Protein AF-A0A0R1VKH2-F1 (afdb_monomer_lite)

InterPro domains:
  IPR001807 Chloride channel [PF00654] (2-108)
  IPR014743 Chloride channel, core [SSF81340] (10-108)

Structure (mmCIF, N/CA/C/O backbone):
data_AF-A0A0R1VKH2-F1
#
_entry.id   AF-A0A0R1VKH2-F1
#
loop_
_atom_site.group_PDB
_atom_site.id
_atom_site.type_symbol
_atom_site.label_atom_id
_atom_site.label_alt_id
_atom_site.label_comp_id
_atom_site.label_asym_id
_atom_site.label_entity_id
_atom_site.label_seq_id
_atom_site.pdbx_PDB_ins_code
_atom_site.Cartn_x
_atom_site.Cartn_y
_atom_site.Cartn_z
_atom_site.occupancy
_atom_site.B_iso_or_equiv
_atom_site.auth_seq_id
_atom_site.auth_comp_id
_atom_site.auth_asym_id
_atom_site.auth_atom_id
_atom_site.pdbx_PDB_model_num
ATOM 1 N N . MET A 1 1 ? -17.142 -4.162 3.042 1.00 56.72 1 MET A N 1
ATOM 2 C CA . MET A 1 1 ? -18.275 -4.761 3.799 1.00 56.72 1 MET A CA 1
ATOM 3 C C . MET A 1 1 ? -17.838 -5.740 4.892 1.00 56.72 1 MET A C 1
ATOM 5 O O . MET A 1 1 ? -18.395 -5.664 5.978 1.00 56.72 1 MET A O 1
ATOM 9 N N . ALA A 1 2 ? -16.833 -6.601 4.673 1.00 74.19 2 ALA A N 1
ATOM 10 C CA . ALA A 1 2 ? -16.380 -7.562 5.693 1.00 74.19 2 ALA A CA 1
ATOM 11 C C . ALA A 1 2 ? -15.895 -6.912 7.010 1.00 74.19 2 ALA A C 1
ATOM 13 O O . ALA A 1 2 ? -16.268 -7.369 8.086 1.00 74.19 2 ALA A O 1
ATOM 14 N N . GLY A 1 3 ? -15.133 -5.811 6.935 1.00 74.81 3 GLY A N 1
ATOM 15 C CA . GLY A 1 3 ? -14.639 -5.100 8.125 1.00 74.81 3 GLY A CA 1
ATOM 16 C C . GLY A 1 3 ? -15.751 -4.509 9.001 1.00 74.81 3 GLY A C 1
ATOM 17 O O . GLY A 1 3 ? -15.728 -4.676 10.214 1.00 74.81 3 GLY A O 1
ATOM 18 N N . GLN A 1 4 ? -16.771 -3.897 8.391 1.00 77.94 4 GLN A N 1
ATOM 19 C CA . GLN A 1 4 ? -17.930 -3.377 9.126 1.00 77.94 4 GLN A CA 1
ATOM 20 C C . GLN A 1 4 ? -18.751 -4.502 9.765 1.00 77.94 4 GLN A C 1
ATOM 22 O O . GLN A 1 4 ? -19.120 -4.401 10.930 1.00 77.94 4 GLN A O 1
ATOM 27 N N . GLY A 1 5 ? -18.990 -5.590 9.023 1.00 79.25 5 GLY A N 1
ATOM 28 C CA . GLY A 1 5 ? -19.740 -6.735 9.537 1.00 79.25 5 GLY A CA 1
ATOM 29 C C . GLY A 1 5 ? -19.069 -7.366 10.756 1.00 79.25 5 GLY A C 1
ATOM 30 O O . GLY A 1 5 ? -19.746 -7.676 11.732 1.00 79.25 5 GLY A O 1
ATOM 31 N N . LEU A 1 6 ? -17.739 -7.498 10.746 1.00 78.38 6 LEU A N 1
ATOM 32 C CA . LEU A 1 6 ? -16.976 -7.990 11.899 1.00 78.38 6 LEU A CA 1
ATOM 33 C C . LEU A 1 6 ? -17.005 -7.013 13.085 1.00 78.38 6 LEU A C 1
ATOM 35 O O . LEU A 1 6 ? -17.139 -7.452 14.224 1.00 78.38 6 LEU A O 1
ATOM 39 N N . ALA A 1 7 ? -16.921 -5.707 12.826 1.00 78.62 7 ALA A N 1
ATOM 40 C CA . ALA A 1 7 ? -16.959 -4.683 13.869 1.00 78.62 7 ALA A CA 1
ATOM 41 C C . ALA A 1 7 ? -18.303 -4.658 14.623 1.00 78.62 7 ALA A C 1
ATOM 43 O O . ALA A 1 7 ? -18.326 -4.581 15.850 1.00 78.62 7 ALA A O 1
ATOM 44 N N . GLU A 1 8 ? -19.418 -4.758 13.894 1.00 76.50 8 GLU A N 1
ATOM 45 C CA . GLU A 1 8 ? -20.768 -4.703 14.470 1.00 76.50 8 GLU A CA 1
ATOM 46 C C . GLU A 1 8 ? -21.191 -6.029 15.119 1.00 76.50 8 GLU A C 1
ATOM 48 O O . GLU A 1 8 ? -21.843 -6.012 16.158 1.00 76.50 8 GLU A O 1
ATOM 53 N N . SER A 1 9 ? -20.821 -7.178 14.539 1.00 74.19 9 SER A N 1
A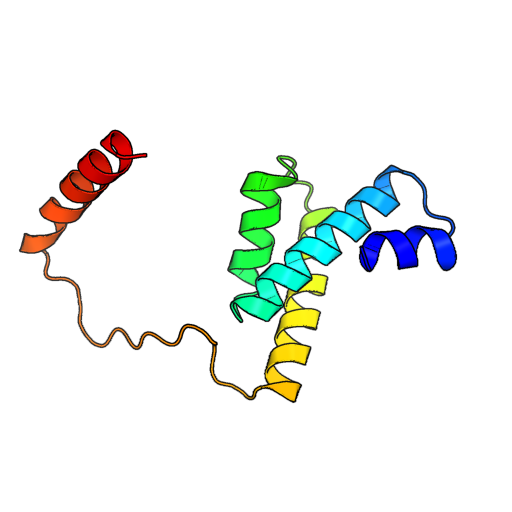TOM 54 C CA . SER A 1 9 ? -21.294 -8.488 15.024 1.00 74.19 9 SER A CA 1
ATOM 55 C C . SER A 1 9 ? -20.422 -9.132 16.103 1.00 74.19 9 SER A C 1
ATOM 57 O O . SER A 1 9 ? -20.941 -9.912 16.898 1.00 74.19 9 SER A O 1
ATOM 59 N N . VAL A 1 10 ? -19.114 -8.848 16.131 1.00 76.50 10 VAL A N 1
ATOM 60 C CA . VAL A 1 10 ? -18.166 -9.531 17.033 1.00 76.50 10 VAL A CA 1
ATOM 61 C C . VAL A 1 10 ? -17.650 -8.612 18.137 1.00 76.50 10 VAL A C 1
ATOM 63 O O . VAL A 1 10 ? -17.405 -9.085 19.244 1.00 76.50 10 VAL A O 1
ATOM 66 N N . PHE A 1 11 ? -17.477 -7.316 17.861 1.00 74.81 11 PHE A N 1
ATOM 67 C CA . PHE A 1 11 ? -16.744 -6.413 18.755 1.00 74.81 11 PHE A CA 1
ATOM 68 C C . PHE A 1 11 ? -17.588 -5.312 19.416 1.00 74.81 11 PHE A C 1
ATOM 70 O O . PHE A 1 11 ? -17.026 -4.581 20.228 1.00 74.81 11 PHE A O 1
ATOM 77 N N . GLU A 1 12 ? -18.888 -5.182 19.095 1.00 71.88 12 GLU A N 1
ATOM 78 C CA . GLU A 1 12 ? -19.758 -4.076 19.562 1.00 71.88 12 GLU A CA 1
ATOM 79 C C . GLU A 1 12 ? -19.031 -2.714 19.503 1.00 71.88 12 GLU A C 1
ATOM 81 O O . GLU A 1 12 ? -19.016 -1.921 20.445 1.00 71.88 12 GLU A O 1
ATOM 86 N N . SER A 1 13 ? -18.328 -2.486 18.391 1.00 71.88 13 SER A N 1
ATOM 87 C CA . SER A 1 13 ? -17.356 -1.405 18.256 1.00 71.88 13 SER A CA 1
ATOM 88 C C . SER A 1 13 ? -18.000 -0.019 18.147 1.00 71.88 13 SER A C 1
ATOM 90 O O . SER A 1 13 ? -19.028 0.165 17.499 1.00 71.88 13 SER A O 1
ATOM 92 N N . ASP A 1 14 ? -17.333 0.992 18.713 1.00 80.81 14 ASP A N 1
ATOM 93 C CA . ASP A 1 14 ? -17.706 2.401 18.535 1.00 80.81 14 ASP A CA 1
ATOM 94 C C . ASP A 1 14 ? -17.526 2.864 17.070 1.00 80.81 14 ASP A C 1
ATOM 96 O O . ASP A 1 14 ? -16.789 2.251 16.290 1.00 80.81 14 ASP A O 1
ATOM 100 N N . LYS A 1 15 ? -18.159 3.982 16.686 1.00 79.62 15 LYS A N 1
ATOM 101 C CA . LYS A 1 15 ? -18.138 4.524 15.315 1.00 79.62 15 LYS A CA 1
ATOM 102 C C . LYS A 1 15 ? -16.725 4.727 14.766 1.00 79.62 15 LYS A C 1
ATOM 104 O O . LYS A 1 15 ? -16.488 4.451 13.589 1.00 79.62 15 LYS A O 1
ATOM 109 N N . ASP A 1 16 ? -15.785 5.177 15.597 1.00 80.31 16 ASP A N 1
ATOM 110 C CA . ASP A 1 16 ? -14.393 5.371 15.173 1.00 80.31 16 ASP A CA 1
ATOM 111 C C . ASP A 1 16 ? -13.680 4.044 14.862 1.00 80.31 16 ASP A C 1
ATOM 113 O O . ASP A 1 16 ? -12.898 3.968 13.911 1.00 80.31 16 ASP A O 1
ATOM 117 N N . GLN A 1 17 ? -13.980 2.989 15.625 1.00 81.50 17 GLN A N 1
ATOM 118 C CA . GLN A 1 17 ? -13.410 1.656 15.421 1.00 81.50 17 GLN A CA 1
ATOM 119 C C . GLN A 1 17 ? -14.025 0.952 14.211 1.00 81.50 17 GLN A C 1
ATOM 121 O O . GLN A 1 17 ? -13.303 0.320 13.444 1.00 81.50 17 GLN A O 1
ATOM 126 N N . ILE A 1 18 ? -15.335 1.108 13.988 1.00 84.44 18 ILE A N 1
ATOM 127 C CA . ILE A 1 18 ? -16.001 0.606 12.778 1.00 84.44 18 ILE A CA 1
ATOM 128 C C . ILE A 1 18 ? -15.350 1.218 11.535 1.00 84.44 18 ILE A C 1
ATOM 130 O O . ILE A 1 18 ? -15.029 0.498 10.587 1.00 84.44 18 ILE A O 1
ATOM 134 N N . LYS A 1 19 ? -15.103 2.533 11.553 1.00 85.12 19 LYS A N 1
ATOM 135 C CA . LYS A 1 19 ? -14.435 3.226 10.447 1.00 85.12 19 LYS A CA 1
ATOM 136 C C . LYS A 1 19 ? -13.010 2.714 10.231 1.00 85.12 19 LYS A C 1
ATOM 138 O O . LYS A 1 19 ? -12.615 2.496 9.092 1.00 85.12 19 LYS A O 1
ATOM 143 N N . GLU A 1 20 ? -12.256 2.476 11.303 1.00 86.56 20 GLU A N 1
ATOM 144 C CA . GLU A 1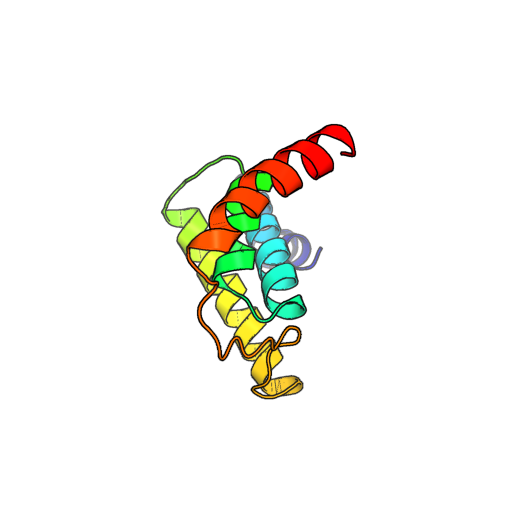 20 ? -10.906 1.904 11.212 1.00 86.56 20 GLU A CA 1
ATOM 145 C C . GLU A 1 20 ? -10.921 0.475 10.636 1.00 86.56 20 GLU A C 1
ATOM 147 O O . GLU A 1 20 ? -10.113 0.154 9.769 1.00 86.56 20 GLU A O 1
ATOM 152 N N . LEU A 1 21 ? -11.883 -0.371 11.018 1.00 87.00 21 LEU A N 1
ATOM 153 C CA . LEU A 1 21 ? -12.025 -1.715 10.445 1.00 87.00 21 LEU A CA 1
ATOM 154 C C . LEU A 1 21 ? -12.468 -1.694 8.974 1.00 87.00 21 LEU A C 1
ATOM 156 O O . LEU A 1 21 ? -12.048 -2.551 8.192 1.00 87.00 21 LEU A O 1
ATOM 160 N N . GLN A 1 22 ? -13.301 -0.731 8.574 1.00 88.94 22 GLN A N 1
ATOM 161 C CA . GLN A 1 22 ? -13.638 -0.509 7.166 1.00 88.94 22 GLN A CA 1
ATOM 162 C C . GLN A 1 22 ? -12.401 -0.096 6.360 1.00 88.94 22 GLN A C 1
ATOM 164 O O . GLN A 1 22 ? -12.139 -0.697 5.320 1.00 88.94 22 GLN A O 1
ATOM 169 N N . GLU A 1 23 ? -11.633 0.871 6.868 1.00 89.44 23 GLU A N 1
ATOM 170 C CA . GLU A 1 23 ? -10.356 1.333 6.310 1.00 89.44 23 GLU A CA 1
ATOM 171 C C . GLU A 1 23 ? -9.382 0.152 6.114 1.00 89.44 23 GLU A C 1
ATOM 173 O O . GLU A 1 23 ? -8.888 -0.076 5.009 1.00 89.44 23 GLU A O 1
ATOM 178 N N . CYS A 1 24 ? -9.190 -0.682 7.140 1.00 90.06 24 CYS A N 1
ATOM 179 C CA . CYS A 1 24 ? -8.364 -1.889 7.050 1.00 90.06 24 CYS A CA 1
ATOM 180 C C . CYS A 1 24 ? -8.879 -2.896 6.010 1.00 90.06 24 CYS A C 1
ATOM 182 O O . CYS A 1 24 ? -8.081 -3.491 5.288 1.00 90.06 24 CYS A O 1
ATOM 184 N N . GLY A 1 25 ? -10.198 -3.084 5.911 1.00 90.50 25 GLY A N 1
ATOM 185 C CA . GLY A 1 25 ? -10.807 -3.986 4.932 1.00 90.50 25 GLY A CA 1
ATOM 186 C C . GLY A 1 25 ? -10.599 -3.534 3.485 1.00 90.50 25 GLY A C 1
ATOM 187 O O . GLY A 1 25 ? -10.304 -4.364 2.630 1.00 90.50 25 GLY A O 1
ATOM 188 N N . VAL A 1 26 ? -10.704 -2.230 3.216 1.00 90.56 26 VAL A N 1
ATOM 189 C CA . VAL A 1 26 ? -10.464 -1.670 1.875 1.00 90.56 26 VAL A CA 1
ATOM 190 C C . VAL A 1 26 ? -8.988 -1.794 1.488 1.00 90.56 26 VAL A C 1
ATOM 192 O O . VAL A 1 26 ? -8.676 -2.201 0.372 1.00 90.56 26 VAL A O 1
ATOM 195 N N . ALA A 1 27 ? -8.062 -1.511 2.407 1.00 91.56 27 ALA A N 1
ATOM 196 C CA . ALA A 1 27 ? -6.635 -1.661 2.122 1.00 91.56 27 ALA A CA 1
ATOM 197 C C . ALA A 1 27 ? -6.234 -3.126 1.892 1.00 91.56 27 ALA A C 1
ATOM 199 O O . ALA A 1 27 ? -5.453 -3.415 0.988 1.00 91.56 27 ALA A O 1
ATOM 200 N N . ALA A 1 28 ? -6.815 -4.051 2.663 1.00 92.75 28 ALA A N 1
ATOM 201 C CA . ALA A 1 28 ? -6.656 -5.488 2.470 1.00 92.75 28 ALA A CA 1
ATOM 202 C C . ALA A 1 28 ? -7.129 -5.949 1.083 1.00 92.75 28 ALA A C 1
ATOM 204 O O . ALA A 1 28 ? -6.442 -6.733 0.432 1.00 92.75 28 ALA A O 1
ATOM 205 N N . GLU A 1 29 ? -8.267 -5.441 0.608 1.00 91.19 29 GLU A N 1
ATOM 206 C CA . GLU A 1 29 ? -8.783 -5.735 -0.732 1.00 91.19 29 GLU A CA 1
ATOM 207 C C . GLU A 1 29 ? -7.827 -5.247 -1.830 1.00 91.19 29 GLU A C 1
ATOM 209 O O . GLU A 1 29 ? -7.437 -6.026 -2.700 1.00 91.19 29 GLU A O 1
ATOM 214 N N . LEU A 1 30 ? -7.374 -3.991 -1.749 1.00 90.94 30 LEU A N 1
ATOM 215 C CA . LEU A 1 30 ? -6.408 -3.429 -2.699 1.00 90.94 30 LEU A CA 1
ATOM 216 C C . LEU A 1 30 ? -5.090 -4.219 -2.702 1.00 90.94 30 LEU A C 1
ATOM 218 O O . LEU A 1 30 ? -4.553 -4.535 -3.764 1.00 90.94 30 LEU A O 1
ATOM 222 N N . ALA A 1 31 ? -4.585 -4.581 -1.521 1.00 91.44 31 ALA A N 1
ATOM 223 C CA . ALA A 1 31 ? -3.376 -5.384 -1.383 1.00 91.44 31 ALA A CA 1
ATOM 224 C C . ALA A 1 31 ? -3.529 -6.773 -2.020 1.00 91.44 31 ALA A C 1
ATOM 226 O O . ALA A 1 31 ? -2.631 -7.203 -2.742 1.00 91.44 31 ALA A O 1
ATOM 227 N N . ALA A 1 32 ? -4.667 -7.439 -1.807 1.00 91.06 32 ALA A N 1
ATOM 228 C CA . ALA A 1 32 ? -4.946 -8.760 -2.363 1.00 91.06 32 ALA A CA 1
ATOM 229 C C . ALA A 1 32 ? -5.068 -8.753 -3.897 1.00 91.06 32 ALA A C 1
ATOM 231 O O . ALA A 1 32 ? -4.593 -9.671 -4.558 1.00 91.06 32 ALA A O 1
ATOM 232 N N . VAL A 1 33 ? -5.665 -7.711 -4.485 1.00 89.44 33 VAL A N 1
ATOM 233 C CA . VAL A 1 33 ? -5.844 -7.617 -5.946 1.00 89.44 33 VAL A CA 1
ATOM 234 C C . VAL A 1 33 ? -4.521 -7.349 -6.670 1.00 89.44 33 VAL A C 1
ATOM 236 O O . VAL A 1 33 ? -4.263 -7.928 -7.727 1.00 89.44 33 VAL A O 1
ATOM 239 N N . PHE A 1 34 ? -3.672 -6.483 -6.112 1.00 86.94 34 PHE A N 1
ATOM 240 C CA . PHE A 1 34 ? -2.434 -6.047 -6.768 1.00 86.94 34 PHE A CA 1
ATOM 241 C C . PHE A 1 34 ? -1.173 -6.779 -6.295 1.00 86.94 34 PHE A C 1
ATOM 243 O O . PHE A 1 34 ? -0.102 -6.562 -6.863 1.00 86.94 34 PHE A O 1
ATOM 250 N N . SER A 1 35 ? -1.282 -7.633 -5.275 1.00 88.81 35 SER A N 1
ATOM 251 C CA . SER A 1 35 ? -0.143 -8.247 -4.577 1.00 88.81 35 SER A CA 1
ATOM 252 C C . SER A 1 35 ? 0.904 -7.212 -4.135 1.00 88.81 35 SER A C 1
ATOM 254 O O . SER A 1 35 ? 2.112 -7.383 -4.319 1.00 88.81 35 SER A O 1
ATOM 256 N N . ALA A 1 36 ? 0.420 -6.064 -3.652 1.00 89.88 36 ALA A N 1
ATOM 257 C CA . ALA A 1 36 ? 1.226 -4.883 -3.354 1.00 89.88 36 ALA A CA 1
ATOM 258 C C . ALA A 1 36 ? 0.783 -4.258 -2.016 1.00 89.88 36 ALA A C 1
ATOM 260 O O . ALA A 1 36 ? 0.095 -3.232 -2.002 1.00 89.88 36 ALA A O 1
ATOM 261 N N . PRO A 1 37 ? 1.171 -4.849 -0.871 1.00 89.88 37 PRO A N 1
ATOM 262 C CA . PRO A 1 37 ? 0.632 -4.481 0.440 1.00 89.88 37 PRO A CA 1
ATOM 263 C C . PRO A 1 37 ? 0.962 -3.042 0.849 1.00 89.88 37 PRO A C 1
ATOM 265 O O . PRO A 1 37 ? 0.122 -2.349 1.417 1.00 89.88 37 PRO A O 1
ATOM 268 N N . ILE A 1 38 ? 2.164 -2.558 0.519 1.00 91.19 38 ILE A N 1
ATOM 269 C CA . ILE A 1 38 ? 2.584 -1.183 0.831 1.00 91.19 38 ILE A CA 1
ATOM 270 C C . ILE A 1 38 ? 1.805 -0.173 -0.019 1.00 91.19 38 ILE A C 1
ATOM 272 O O . ILE A 1 38 ? 1.356 0.843 0.505 1.00 91.19 38 ILE A O 1
ATOM 276 N N . ALA A 1 39 ? 1.618 -0.462 -1.311 1.00 89.25 39 ALA A N 1
ATOM 277 C CA . ALA A 1 39 ? 0.888 0.419 -2.218 1.00 89.25 39 ALA A CA 1
ATOM 278 C C . ALA A 1 39 ? -0.594 0.517 -1.828 1.00 89.25 39 ALA A C 1
ATOM 280 O O . ALA A 1 39 ? -1.127 1.6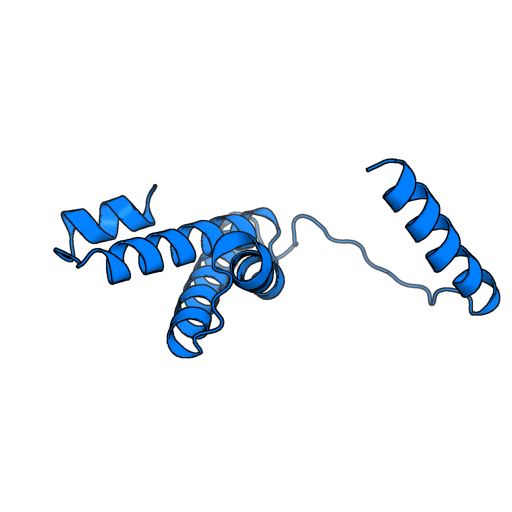20 -1.756 1.00 89.25 39 ALA A O 1
ATOM 281 N N . GLY A 1 40 ? -1.236 -0.611 -1.496 1.00 87.69 40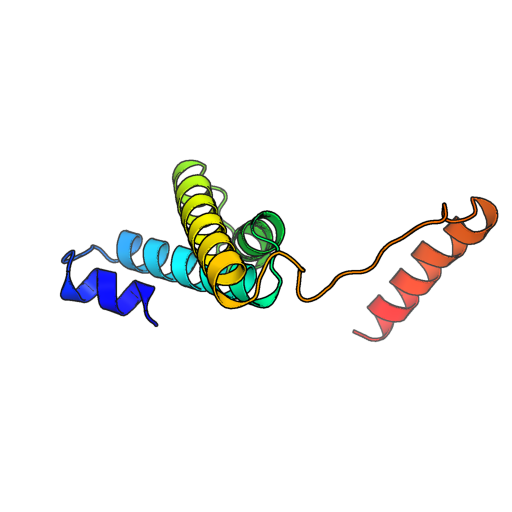 GLY A N 1
ATOM 282 C CA . GLY A 1 40 ? -2.626 -0.634 -1.028 1.00 87.69 40 GLY A CA 1
ATOM 283 C C . GLY A 1 40 ? -2.829 0.146 0.275 1.00 87.69 40 GLY A C 1
ATOM 284 O O . GLY A 1 40 ? -3.759 0.945 0.381 1.00 87.69 40 GLY A O 1
ATOM 285 N N . ALA A 1 41 ? -1.921 -0.019 1.244 1.00 91.25 41 ALA A N 1
ATOM 286 C CA . ALA A 1 41 ? -1.966 0.732 2.496 1.00 91.25 41 ALA A CA 1
ATOM 287 C C . ALA A 1 41 ? -1.730 2.239 2.286 1.00 91.25 41 ALA A C 1
ATOM 289 O O . ALA A 1 41 ? -2.433 3.055 2.880 1.00 91.25 41 ALA A O 1
ATOM 290 N N . MET A 1 42 ? -0.767 2.618 1.438 1.00 90.06 42 MET A N 1
ATOM 291 C CA . MET A 1 42 ? -0.477 4.025 1.149 1.00 90.06 42 MET A CA 1
ATOM 292 C C . MET A 1 42 ? -1.642 4.697 0.419 1.00 90.06 42 MET A C 1
ATOM 294 O O . MET A 1 42 ? -2.059 5.772 0.835 1.00 90.06 42 MET A O 1
ATOM 298 N N . PHE A 1 43 ? -2.215 4.034 -0.589 1.00 89.19 43 PHE A N 1
ATOM 299 C CA . PHE A 1 43 ? -3.361 4.543 -1.341 1.00 89.19 43 PHE A CA 1
ATOM 300 C C . PHE A 1 43 ? -4.555 4.834 -0.430 1.00 89.19 43 PHE A C 1
ATOM 302 O O . PHE A 1 43 ? -5.178 5.885 -0.528 1.00 89.19 43 PHE A O 1
ATOM 309 N N . LEU A 1 44 ? -4.852 3.937 0.513 1.00 88.56 44 LEU A N 1
ATOM 310 C CA . LEU A 1 44 ? -5.929 4.168 1.470 1.00 88.56 44 LEU A CA 1
ATOM 311 C C . LEU A 1 44 ? -5.661 5.396 2.358 1.00 88.56 44 LEU A C 1
ATOM 313 O O . LEU A 1 44 ? -6.566 6.180 2.651 1.00 88.56 44 LEU A O 1
ATOM 317 N N . VAL A 1 45 ? -4.422 5.561 2.813 1.00 87.88 45 VAL A N 1
ATOM 318 C CA . VAL A 1 45 ? -4.039 6.683 3.677 1.00 87.88 45 VAL A CA 1
ATOM 319 C C . VAL A 1 45 ? -4.063 8.012 2.915 1.00 87.88 45 VAL A C 1
ATOM 321 O O . VAL A 1 45 ? -4.488 9.017 3.487 1.00 87.88 45 VAL A O 1
ATOM 324 N N . GLU A 1 46 ? -3.634 8.006 1.655 1.00 86.62 46 GLU A N 1
ATOM 325 C CA . GLU A 1 46 ? -3.541 9.179 0.782 1.00 86.62 46 GLU A CA 1
ATOM 326 C C . GLU A 1 46 ? -4.907 9.617 0.237 1.00 86.62 46 GLU A C 1
ATOM 328 O O . GLU A 1 46 ? -5.264 10.782 0.384 1.00 86.62 46 GLU A O 1
ATOM 333 N N . GLU A 1 47 ? -5.693 8.689 -0.312 1.00 85.06 47 GLU A N 1
ATOM 334 C CA . GLU A 1 47 ? -6.909 9.007 -1.074 1.00 85.06 47 GLU A CA 1
ATOM 335 C C . GLU A 1 47 ? -8.202 8.880 -0.248 1.00 85.06 47 GLU A C 1
ATOM 337 O O . GLU A 1 47 ? -9.200 9.531 -0.549 1.00 85.06 47 GLU A O 1
ATOM 342 N N . ILE A 1 48 ? -8.230 8.038 0.798 1.00 81.31 48 ILE A N 1
ATOM 343 C CA . ILE A 1 48 ? -9.476 7.727 1.532 1.00 81.31 48 ILE A CA 1
ATOM 344 C C . ILE A 1 48 ? -9.494 8.342 2.934 1.00 81.31 48 ILE A C 1
ATOM 346 O O . ILE A 1 48 ? -10.462 9.006 3.310 1.00 81.31 48 ILE A O 1
ATOM 350 N N . SER A 1 49 ? -8.466 8.098 3.753 1.00 78.62 49 SER A N 1
ATOM 351 C CA . SER A 1 49 ? -8.508 8.487 5.172 1.00 78.62 49 SER A CA 1
ATOM 352 C C . SER A 1 49 ? -8.136 9.960 5.399 1.00 78.62 49 SER A C 1
ATOM 354 O O . SER A 1 49 ? -8.597 10.562 6.376 1.00 78.62 49 SER A O 1
ATOM 356 N N . PHE A 1 50 ? -7.297 10.552 4.533 1.00 77.19 50 PHE A N 1
ATOM 357 C CA . PHE A 1 50 ? -6.736 11.914 4.657 1.00 77.19 50 PHE A CA 1
ATOM 358 C C . PHE A 1 50 ? -6.107 12.226 6.038 1.00 77.19 50 PHE A C 1
ATOM 360 O O . PHE A 1 50 ? -5.847 13.380 6.378 1.00 77.19 50 PHE A O 1
ATOM 367 N N . SER A 1 51 ? -5.879 11.205 6.871 1.00 74.38 51 SER A N 1
ATOM 368 C CA . SER A 1 51 ? -5.523 11.326 8.286 1.00 74.38 51 SER A CA 1
ATOM 369 C C . SER A 1 51 ? -4.390 10.369 8.633 1.00 74.38 51 SER A C 1
ATOM 371 O O . SER A 1 51 ? -4.599 9.181 8.883 1.00 74.38 51 SER A O 1
ATOM 373 N N . PHE A 1 52 ? -3.172 10.899 8.725 1.00 75.88 52 PHE A N 1
ATOM 374 C CA . PHE A 1 52 ? -1.985 10.110 9.049 1.00 75.88 52 PHE A CA 1
ATOM 375 C C . PHE A 1 52 ? -1.840 9.903 10.567 1.00 75.88 52 PHE A C 1
ATOM 377 O O . PHE A 1 52 ? -1.034 10.549 11.236 1.00 75.88 52 PHE A O 1
ATOM 384 N N . LYS A 1 53 ? -2.649 9.008 11.149 1.00 84.06 53 LYS A N 1
ATOM 385 C CA . LYS A 1 53 ? -2.469 8.563 12.543 1.00 84.06 53 LYS A CA 1
ATOM 386 C C . LYS A 1 53 ? -1.594 7.301 12.564 1.00 84.06 53 LYS A C 1
ATOM 388 O O . LYS A 1 53 ? -2.059 6.267 12.088 1.00 84.06 53 LYS A O 1
ATOM 393 N N . PRO A 1 54 ? -0.393 7.315 13.179 1.00 82.50 54 PRO A N 1
ATOM 394 C CA . PRO A 1 54 ? 0.544 6.185 13.129 1.00 82.50 54 PRO A CA 1
ATOM 395 C C . PRO A 1 54 ? -0.071 4.854 13.572 1.00 82.50 54 PRO A C 1
ATOM 397 O O . PRO A 1 54 ? 0.141 3.826 12.940 1.00 82.50 54 PRO A O 1
ATOM 400 N N . LYS A 1 55 ? -0.901 4.885 14.623 1.00 84.88 55 LYS A N 1
ATOM 401 C CA . LYS A 1 55 ? -1.589 3.698 15.145 1.00 84.88 55 LYS A CA 1
ATOM 402 C C . LYS A 1 55 ? -2.514 3.047 14.105 1.00 84.88 55 LYS A C 1
ATOM 404 O O . LYS A 1 55 ? -2.485 1.830 13.961 1.00 84.88 55 LYS A O 1
ATOM 409 N N . LYS A 1 56 ? -3.270 3.859 13.356 1.00 85.06 56 LYS A N 1
ATOM 410 C CA . LYS A 1 56 ? -4.164 3.380 12.292 1.00 85.06 56 LYS A CA 1
ATOM 411 C C . LYS A 1 56 ? -3.380 2.794 11.129 1.00 85.06 56 LYS A C 1
ATOM 413 O O . LYS A 1 56 ? -3.684 1.702 10.668 1.00 85.06 56 LYS A O 1
ATOM 418 N N . VAL A 1 57 ? -2.334 3.498 10.694 1.00 87.56 57 VAL A N 1
ATOM 419 C CA . VAL A 1 57 ? -1.491 3.070 9.568 1.00 87.56 57 VAL A CA 1
ATOM 420 C C . VAL A 1 57 ? -0.886 1.694 9.834 1.00 87.56 57 VAL A C 1
ATOM 422 O O . VAL A 1 57 ? -0.892 0.848 8.947 1.00 87.56 57 VAL A O 1
ATOM 425 N N . VAL A 1 58 ? -0.428 1.430 11.061 1.00 90.56 58 VAL A N 1
ATOM 426 C CA . VAL A 1 58 ? 0.101 0.109 11.437 1.00 90.56 58 VAL A CA 1
ATOM 427 C C . VAL A 1 58 ? -0.974 -0.981 11.341 1.00 90.56 58 VAL A C 1
ATOM 429 O O . VAL A 1 58 ? -0.680 -2.064 10.839 1.00 90.56 58 VAL A O 1
ATOM 432 N N . SER A 1 59 ? -2.213 -0.704 11.763 1.00 90.44 59 SER A N 1
ATOM 433 C CA . SER A 1 59 ? -3.330 -1.655 11.634 1.00 90.44 59 SER A CA 1
ATOM 434 C C . SER A 1 59 ? -3.678 -1.941 10.168 1.00 90.44 59 SER A C 1
ATOM 436 O O . SER A 1 59 ? -3.751 -3.100 9.758 1.00 90.44 59 SER A O 1
ATOM 438 N N . ILE A 1 60 ? -3.790 -0.888 9.355 1.00 91.81 60 ILE A N 1
ATOM 439 C CA . ILE A 1 60 ? -4.063 -0.958 7.913 1.00 91.81 60 ILE A CA 1
ATOM 440 C C . ILE A 1 60 ? -2.980 -1.768 7.192 1.00 91.81 60 ILE A C 1
ATOM 442 O O . ILE A 1 60 ? -3.272 -2.631 6.361 1.00 91.81 60 ILE A O 1
ATOM 446 N N . LEU A 1 61 ? -1.718 -1.515 7.534 1.00 93.31 61 LEU A N 1
ATOM 447 C CA . LEU A 1 61 ? -0.570 -2.209 6.971 1.00 93.31 61 LEU A CA 1
ATOM 448 C C . LEU A 1 61 ? -0.588 -3.694 7.359 1.00 93.31 61 LEU A C 1
ATOM 450 O O . LEU A 1 61 ? -0.443 -4.548 6.490 1.00 93.31 61 LEU A O 1
ATOM 454 N N . ALA A 1 62 ? -0.848 -4.021 8.629 1.00 93.75 62 ALA A N 1
ATOM 455 C CA . ALA A 1 62 ? -0.968 -5.406 9.086 1.00 93.75 62 ALA A CA 1
ATOM 456 C C . ALA A 1 62 ? -2.110 -6.164 8.382 1.00 93.75 62 ALA A C 1
ATOM 458 O O . ALA A 1 62 ? -1.931 -7.319 7.984 1.00 93.75 62 ALA A O 1
ATOM 459 N N . ALA A 1 63 ? -3.258 -5.514 8.172 1.00 93.44 63 ALA A N 1
ATOM 460 C CA . ALA A 1 63 ? -4.376 -6.079 7.418 1.00 93.44 63 ALA A CA 1
ATOM 461 C C . ALA A 1 63 ? -4.003 -6.327 5.945 1.00 93.44 63 ALA A C 1
ATOM 463 O O . ALA A 1 63 ? -4.257 -7.410 5.417 1.00 93.44 63 ALA A O 1
ATOM 464 N N . SER A 1 64 ? -3.321 -5.367 5.315 1.00 93.94 64 SER A N 1
ATOM 465 C CA . SER A 1 64 ? -2.838 -5.457 3.930 1.00 93.94 64 SER A CA 1
ATOM 466 C C . SER A 1 64 ? -1.838 -6.599 3.738 1.00 93.94 64 SER A C 1
ATOM 468 O O . SER A 1 64 ? -1.974 -7.385 2.805 1.00 93.94 64 SER A O 1
ATOM 470 N N . PHE A 1 65 ? -0.879 -6.753 4.656 1.00 94.00 65 PHE A N 1
ATOM 471 C CA . PHE A 1 65 ? 0.062 -7.878 4.648 1.00 94.00 65 PHE A CA 1
ATOM 472 C C . PHE A 1 65 ? -0.633 -9.223 4.839 1.00 94.00 65 PHE A C 1
ATOM 474 O O . PHE A 1 65 ? -0.277 -10.195 4.181 1.00 94.00 65 PHE A O 1
ATOM 481 N N . SER A 1 66 ? -1.630 -9.288 5.720 1.00 94.44 66 SER A N 1
ATOM 482 C CA . SER A 1 66 ? -2.384 -10.522 5.954 1.00 94.44 66 SER A CA 1
ATOM 483 C C . SER A 1 66 ? -3.162 -10.948 4.705 1.00 94.44 66 SER A C 1
ATOM 485 O O . SER A 1 66 ? -3.191 -12.130 4.366 1.00 94.44 66 SER A O 1
ATOM 487 N N . ALA A 1 67 ? -3.753 -9.989 3.992 1.00 93.06 67 ALA A N 1
ATOM 488 C CA . ALA A 1 67 ? -4.480 -10.238 2.752 1.00 93.06 67 ALA A CA 1
ATOM 489 C C . ALA A 1 67 ? -3.553 -10.629 1.589 1.00 93.06 67 ALA A C 1
ATOM 491 O O . ALA A 1 67 ? -3.844 -11.579 0.859 1.00 93.06 67 ALA A O 1
ATOM 492 N N . ASP A 1 68 ? -2.409 -9.957 1.455 1.00 91.94 68 ASP A N 1
ATOM 493 C CA . ASP A 1 68 ? -1.378 -10.316 0.477 1.00 91.94 68 ASP A CA 1
ATOM 494 C C . ASP A 1 68 ? -0.809 -11.718 0.754 1.00 91.94 68 ASP A C 1
ATOM 496 O O . ASP A 1 68 ? -0.697 -12.543 -0.149 1.00 91.94 68 ASP A O 1
ATOM 500 N N . PHE A 1 69 ? -0.575 -12.059 2.025 1.00 91.94 69 PHE A N 1
ATOM 501 C CA . PHE A 1 69 ? -0.131 -13.395 2.416 1.00 91.94 69 PHE A CA 1
ATOM 502 C C . PHE A 1 69 ? -1.145 -14.481 2.035 1.00 91.94 69 PHE A C 1
ATOM 504 O O . PHE A 1 69 ? -0.765 -15.506 1.469 1.00 91.94 69 PHE A O 1
ATOM 511 N N . MET A 1 70 ? -2.440 -14.250 2.276 1.00 92.94 70 MET A N 1
ATOM 512 C CA . MET A 1 70 ? -3.491 -15.163 1.811 1.00 92.94 70 MET A CA 1
ATOM 513 C C . MET A 1 70 ? -3.498 -15.278 0.286 1.00 92.94 70 MET A C 1
ATOM 515 O O . MET A 1 70 ? -3.601 -16.379 -0.248 1.00 92.94 70 MET A O 1
ATOM 519 N N . THR A 1 71 ? -3.312 -14.167 -0.423 1.00 90.44 71 THR A N 1
ATOM 520 C CA . THR A 1 71 ? -3.231 -14.161 -1.889 1.00 90.44 71 THR A CA 1
ATOM 521 C C . THR A 1 71 ? -2.077 -15.034 -2.379 1.00 90.44 71 THR A C 1
ATOM 523 O O . THR A 1 71 ? -2.277 -15.876 -3.252 1.00 90.44 71 THR A O 1
ATOM 526 N N . ILE A 1 72 ? -0.899 -14.926 -1.764 1.00 89.94 72 ILE A N 1
ATOM 527 C CA . ILE A 1 72 ? 0.266 -15.756 -2.098 1.00 89.94 72 ILE A CA 1
ATOM 528 C C . ILE A 1 72 ? -0.001 -17.242 -1.815 1.00 89.94 72 ILE A C 1
ATOM 530 O O . ILE A 1 72 ? 0.424 -18.097 -2.594 1.00 89.94 72 ILE A O 1
ATOM 534 N N . LEU A 1 73 ? -0.723 -17.574 -0.739 1.00 91.38 73 LEU A N 1
ATOM 535 C CA . LEU A 1 73 ? -1.073 -18.962 -0.417 1.00 91.38 73 LEU A CA 1
ATOM 536 C C . LEU A 1 73 ? -1.994 -19.602 -1.467 1.00 91.38 73 LEU A C 1
ATOM 538 O O . LEU A 1 73 ? -1.813 -20.775 -1.789 1.00 91.38 73 LEU A O 1
ATOM 542 N N . PHE A 1 74 ? -2.961 -18.853 -2.007 1.00 89.25 74 PHE A N 1
ATOM 543 C CA . PHE A 1 74 ? -3.929 -19.378 -2.981 1.00 89.25 74 PHE A CA 1
ATOM 544 C C . PHE A 1 74 ? -3.460 -19.268 -4.439 1.00 89.25 74 PHE A C 1
ATOM 546 O O . PHE A 1 74 ? -3.661 -20.199 -5.217 1.00 89.25 74 PHE A O 1
ATOM 553 N N . PHE A 1 75 ? -2.840 -18.149 -4.820 1.00 85.62 75 PHE A N 1
ATOM 554 C CA . PHE A 1 75 ? -2.453 -17.842 -6.204 1.00 85.62 75 PHE A CA 1
ATOM 555 C C . PHE A 1 75 ? -0.961 -18.075 -6.488 1.00 85.62 75 PHE A C 1
ATOM 557 O O . PHE A 1 75 ? -0.532 -18.062 -7.645 1.00 85.62 75 PHE A O 1
ATOM 564 N N . GLY A 1 76 ? -0.165 -18.353 -5.454 1.00 84.19 76 GLY A N 1
ATOM 565 C CA . GLY A 1 76 ? 1.272 -18.570 -5.554 1.00 84.19 76 GLY A CA 1
ATOM 566 C C . GLY A 1 76 ? 2.083 -17.274 -5.519 1.00 84.19 76 GLY A C 1
ATOM 567 O O . GLY A 1 76 ? 1.573 -16.175 -5.342 1.00 84.19 76 GLY A O 1
ATOM 568 N N . ASN A 1 77 ? 3.397 -17.400 -5.699 1.00 78.62 77 ASN A N 1
ATOM 569 C CA . ASN A 1 77 ? 4.352 -16.319 -5.426 1.00 78.62 77 ASN A CA 1
ATOM 570 C C . ASN A 1 77 ? 4.563 -15.331 -6.594 1.00 78.62 77 ASN A C 1
ATOM 572 O O . ASN A 1 77 ? 5.600 -14.672 -6.673 1.00 78.62 77 ASN A O 1
ATOM 576 N N . LYS A 1 78 ? 3.648 -15.289 -7.568 1.00 78.19 78 LYS A N 1
ATOM 577 C CA . LYS A 1 78 ? 3.754 -14.387 -8.722 1.00 78.19 78 LYS A CA 1
ATOM 578 C C . LYS A 1 78 ? 2.771 -13.234 -8.533 1.00 78.19 78 LYS A C 1
ATOM 580 O O . LYS A 1 78 ? 1.572 -13.504 -8.530 1.00 78.19 78 LYS A O 1
ATOM 585 N N . PRO A 1 79 ? 3.245 -11.981 -8.410 1.00 76.06 79 PRO A N 1
ATOM 586 C CA . PRO A 1 79 ? 2.340 -10.848 -8.315 1.00 76.06 79 PRO A CA 1
ATOM 587 C C . PRO A 1 79 ? 1.535 -10.730 -9.608 1.00 76.06 79 PRO A C 1
ATOM 589 O O . PRO A 1 79 ? 2.054 -10.997 -10.697 1.00 76.06 79 PRO A O 1
ATOM 592 N N . CYS A 1 80 ? 0.278 -10.303 -9.481 1.00 74.12 80 CYS A N 1
ATOM 593 C CA . CYS A 1 80 ? -0.630 -10.147 -10.619 1.00 74.12 80 CYS A CA 1
ATOM 594 C C . CYS A 1 80 ? -0.038 -9.209 -11.694 1.00 74.12 80 CYS A C 1
ATOM 596 O O . CYS A 1 80 ? -0.165 -9.460 -12.892 1.00 74.12 80 CYS A O 1
ATOM 598 N N . LEU A 1 81 ? 0.711 -8.184 -11.262 1.00 74.31 81 LEU A N 1
ATOM 599 C CA . LEU A 1 81 ? 1.435 -7.250 -12.124 1.00 74.31 81 LEU A CA 1
ATOM 600 C C . LEU A 1 81 ? 2.958 -7.474 -12.060 1.00 74.31 81 LEU A C 1
ATOM 602 O O . LEU A 1 81 ? 3.705 -6.683 -11.484 1.00 74.31 81 LEU A O 1
ATOM 606 N N . TYR A 1 82 ? 3.445 -8.563 -12.658 1.00 79.06 82 TYR A N 1
ATOM 607 C CA . TYR A 1 82 ? 4.884 -8.818 -12.775 1.00 79.06 82 TYR A CA 1
ATOM 608 C C . TYR A 1 82 ? 5.477 -8.158 -14.032 1.00 79.06 82 TYR A C 1
ATOM 610 O O . TYR A 1 82 ? 5.370 -8.687 -15.138 1.00 79.06 82 TYR A O 1
ATOM 618 N N . LEU A 1 83 ? 6.144 -7.015 -13.856 1.00 80.75 83 LEU A N 1
ATOM 619 C CA . LEU A 1 83 ? 6.857 -6.292 -14.917 1.00 80.75 83 LEU A CA 1
ATOM 620 C C . LEU A 1 83 ? 8.371 -6.311 -14.643 1.00 80.75 83 LEU A C 1
ATOM 622 O O . LEU A 1 83 ? 8.878 -5.446 -13.927 1.00 80.75 83 LEU A O 1
ATOM 626 N N . PRO A 1 84 ? 9.126 -7.286 -15.183 1.00 77.50 84 PRO A N 1
ATOM 627 C CA . PRO A 1 84 ? 10.569 -7.343 -14.991 1.00 77.50 84 PRO A CA 1
ATOM 628 C C . PRO A 1 84 ? 11.256 -6.244 -15.812 1.00 77.50 84 PRO A C 1
ATOM 630 O O . PRO A 1 84 ? 11.574 -6.427 -16.988 1.00 77.50 84 PRO A O 1
ATOM 633 N N . VAL A 1 85 ? 11.519 -5.095 -15.190 1.00 79.44 85 VAL A N 1
ATOM 634 C CA . VAL A 1 85 ? 12.300 -4.017 -15.807 1.00 79.44 85 VAL A CA 1
ATOM 635 C C . VAL A 1 85 ? 13.780 -4.402 -15.760 1.00 79.44 85 VAL A 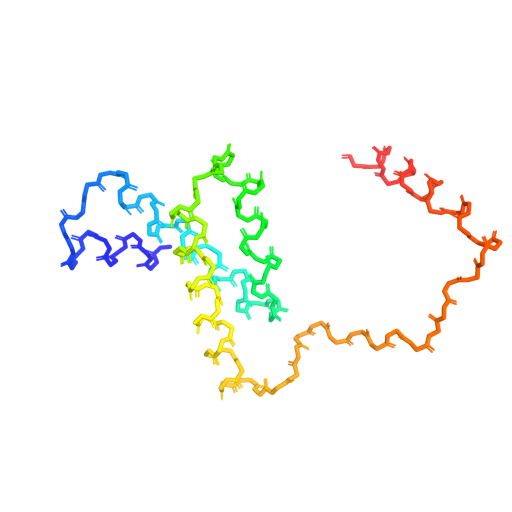C 1
ATOM 637 O O . VAL A 1 85 ? 14.415 -4.362 -14.711 1.00 79.44 85 VAL A O 1
ATOM 640 N N . ARG A 1 86 ? 14.331 -4.836 -16.899 1.00 71.19 86 ARG A N 1
ATOM 641 C CA . ARG A 1 86 ? 15.729 -5.300 -17.018 1.00 71.19 86 ARG A CA 1
ATOM 642 C C . ARG A 1 86 ? 16.695 -4.264 -17.604 1.00 71.19 86 ARG A C 1
ATOM 644 O O . ARG A 1 86 ? 17.869 -4.570 -17.773 1.00 71.19 86 ARG A O 1
ATOM 651 N N . GLY A 1 87 ? 16.220 -3.061 -17.920 1.00 78.31 87 GLY A N 1
ATOM 652 C CA . GLY A 1 87 ? 17.026 -1.991 -18.508 1.00 78.31 87 GLY A CA 1
ATOM 653 C C . GLY A 1 87 ? 16.859 -0.673 -17.762 1.00 78.31 87 GLY A C 1
ATOM 654 O O . GLY A 1 87 ? 15.786 -0.385 -17.238 1.00 78.31 87 GLY A O 1
ATOM 655 N N . TYR A 1 88 ? 17.922 0.128 -17.730 1.00 80.31 88 TYR A N 1
ATOM 656 C CA . TYR A 1 88 ? 17.856 1.503 -17.245 1.00 80.31 88 TYR A CA 1
ATOM 657 C C . TYR A 1 88 ? 17.209 2.392 -18.300 1.00 80.31 88 TYR A C 1
ATOM 659 O O . TYR A 1 88 ? 17.472 2.248 -19.496 1.00 80.31 88 TYR A O 1
ATOM 667 N N . PHE A 1 89 ? 16.383 3.334 -17.853 1.00 80.81 89 PHE A N 1
ATOM 668 C CA . PHE A 1 89 ? 15.830 4.337 -18.748 1.00 80.81 89 PHE A CA 1
ATOM 669 C C . PHE A 1 89 ? 16.963 5.275 -19.208 1.00 80.81 89 PHE A C 1
ATOM 671 O O . PHE A 1 89 ? 17.705 5.782 -18.362 1.00 80.81 89 PHE A O 1
ATOM 678 N N . PRO A 1 90 ? 17.167 5.485 -20.521 1.00 85.75 90 PRO A N 1
ATOM 679 C CA . PRO A 1 90 ? 18.278 6.296 -21.009 1.00 85.75 90 PRO A CA 1
ATOM 680 C C . PRO A 1 90 ? 18.118 7.755 -20.567 1.00 85.75 90 PRO A C 1
ATOM 682 O O . PRO A 1 90 ? 17.042 8.333 -20.714 1.00 85.75 90 PRO A O 1
ATOM 685 N N . ILE A 1 91 ? 19.203 8.373 -20.080 1.00 86.12 91 ILE A N 1
ATOM 686 C CA . ILE A 1 91 ? 19.180 9.738 -19.518 1.00 86.12 91 ILE A CA 1
ATOM 687 C C . ILE A 1 91 ? 18.617 10.774 -20.508 1.00 86.12 91 ILE A C 1
ATOM 689 O O . ILE A 1 91 ? 17.870 11.668 -20.125 1.00 86.12 91 ILE A O 1
ATOM 693 N N . ASN A 1 92 ? 18.888 10.591 -21.804 1.00 89.12 92 ASN A N 1
ATOM 694 C CA . ASN A 1 92 ? 18.419 11.473 -22.875 1.00 89.12 92 ASN A CA 1
ATOM 695 C C . ASN A 1 92 ? 16.890 11.462 -23.036 1.00 89.12 92 ASN A C 1
ATOM 697 O O . ASN A 1 92 ? 16.317 12.441 -23.505 1.00 89.12 92 ASN A O 1
ATOM 701 N N . ALA A 1 93 ? 16.223 10.370 -22.652 1.00 86.31 93 ALA A N 1
ATOM 702 C CA . ALA A 1 93 ? 14.773 10.246 -22.741 1.00 86.31 93 ALA A CA 1
ATOM 703 C C . ALA A 1 93 ? 14.055 10.770 -21.490 1.00 86.31 93 ALA A C 1
ATOM 705 O O . ALA A 1 93 ? 12.837 10.880 -21.506 1.00 86.31 93 ALA A O 1
ATOM 706 N N . TYR A 1 94 ? 14.754 11.151 -20.412 1.00 89.44 94 TYR A N 1
ATOM 707 C CA . TYR A 1 94 ? 14.081 11.652 -19.203 1.00 89.44 94 TYR A CA 1
ATOM 708 C C . TYR A 1 94 ? 13.224 12.896 -19.462 1.00 89.44 94 TYR A C 1
ATOM 710 O O . TYR A 1 94 ? 12.213 13.094 -18.794 1.00 89.44 94 TYR A O 1
ATOM 718 N N . TRP A 1 95 ? 13.573 13.698 -20.472 1.00 90.81 95 TRP A N 1
ATOM 719 C CA . TRP A 1 95 ? 12.788 14.868 -20.864 1.00 90.81 95 TRP A CA 1
ATOM 720 C C . TRP A 1 95 ? 11.376 14.517 -21.365 1.00 90.81 95 TRP A C 1
ATOM 722 O O . TRP A 1 95 ? 10.483 15.360 -21.324 1.00 90.81 95 TRP A O 1
ATOM 732 N N . THR A 1 96 ? 11.123 13.274 -21.797 1.00 91.06 96 THR A N 1
ATOM 733 C CA . THR A 1 96 ? 9.779 12.865 -22.233 1.00 91.06 96 THR A CA 1
ATOM 734 C C . THR A 1 96 ? 8.814 12.647 -21.067 1.00 91.06 96 THR A C 1
ATOM 736 O O . THR A 1 96 ? 7.609 12.759 -21.272 1.00 91.06 96 THR A O 1
ATOM 739 N N . LEU A 1 97 ? 9.300 12.381 -19.845 1.00 91.19 97 LEU A N 1
ATOM 740 C CA . LEU A 1 97 ? 8.448 12.201 -18.658 1.00 91.19 97 LEU A CA 1
ATOM 741 C C . LEU A 1 97 ? 7.569 13.425 -18.340 1.00 91.19 97 LEU A C 1
ATOM 743 O O . LEU A 1 97 ? 6.354 13.245 -18.244 1.00 91.19 97 LEU A O 1
ATOM 747 N N . PRO A 1 98 ? 8.103 14.658 -18.208 1.00 93.50 98 PRO A N 1
ATOM 748 C CA . PRO A 1 98 ? 7.264 15.827 -17.942 1.00 93.50 98 PRO A CA 1
ATOM 749 C C . PRO A 1 98 ? 6.298 16.129 -19.094 1.00 93.50 98 PRO A C 1
ATOM 751 O O . PRO A 1 98 ? 5.175 16.551 -18.841 1.00 93.50 98 PRO A O 1
ATOM 754 N N . ILE A 1 99 ? 6.689 15.864 -20.347 1.00 94.81 99 ILE A N 1
ATOM 755 C CA . ILE A 1 99 ? 5.807 16.046 -21.512 1.00 94.81 99 ILE A CA 1
ATOM 756 C C . ILE A 1 99 ? 4.598 15.113 -21.413 1.00 94.81 99 ILE A C 1
ATOM 758 O O . ILE A 1 99 ? 3.464 15.566 -21.543 1.00 94.81 99 ILE A O 1
ATOM 762 N N . ILE A 1 100 ? 4.829 13.826 -21.138 1.00 95.00 100 ILE A N 1
ATOM 763 C CA . ILE A 1 100 ? 3.752 12.847 -20.947 1.00 95.00 100 ILE A CA 1
ATOM 764 C C . ILE A 1 100 ? 2.874 13.243 -19.756 1.00 95.00 100 ILE A C 1
ATOM 766 O O . ILE A 1 100 ? 1.654 13.172 -19.862 1.00 95.00 100 ILE A O 1
ATOM 770 N N . GLY A 1 101 ? 3.471 13.716 -18.658 1.00 93.56 101 GLY A N 1
ATOM 771 C CA . GLY A 1 101 ? 2.730 14.195 -17.490 1.00 93.56 101 GLY A CA 1
ATOM 772 C C . GLY A 1 101 ? 1.791 15.360 -17.810 1.00 93.56 101 GLY A C 1
ATOM 773 O O . GLY A 1 101 ? 0.628 15.325 -17.423 1.00 93.56 101 GLY A O 1
ATOM 774 N N . ILE A 1 102 ? 2.258 16.357 -18.570 1.00 96.06 102 ILE A N 1
ATOM 775 C CA . ILE A 1 102 ? 1.423 17.490 -19.000 1.00 96.06 102 ILE A CA 1
ATOM 776 C C . ILE A 1 102 ? 0.305 17.016 -19.931 1.00 96.06 102 ILE A C 1
ATOM 778 O O . ILE A 1 102 ? -0.839 17.423 -19.762 1.00 96.06 102 ILE A O 1
ATOM 782 N N . VAL A 1 103 ? 0.613 16.146 -20.897 1.00 96.81 103 VAL A N 1
ATOM 783 C CA . VAL A 1 103 ? -0.393 15.626 -21.834 1.00 96.81 103 VAL A CA 1
ATOM 784 C C . VAL A 1 103 ? -1.472 14.838 -21.095 1.00 96.81 103 VAL A C 1
ATOM 786 O O . VAL A 1 103 ? -2.648 15.081 -21.336 1.00 96.81 103 VAL A O 1
ATOM 789 N N . LEU A 1 104 ? -1.094 13.942 -20.177 1.00 95.75 104 LEU A N 1
ATOM 790 C CA . LEU A 1 104 ? -2.046 13.184 -19.361 1.00 95.75 104 LEU A CA 1
ATOM 791 C C . LEU A 1 104 ? -2.855 14.099 -18.437 1.00 95.75 104 LEU A C 1
ATOM 793 O O . LEU A 1 104 ? -4.058 13.912 -18.324 1.00 95.75 104 LEU A O 1
ATOM 797 N N . GLY A 1 105 ? -2.225 15.110 -17.832 1.00 93.75 105 GLY A N 1
ATOM 798 C CA . GLY A 1 105 ? -2.909 16.085 -16.981 1.00 93.75 105 GLY A CA 1
ATOM 799 C C . GLY A 1 105 ? -3.872 17.008 -17.732 1.00 93.75 105 GLY A C 1
ATOM 800 O O . GLY A 1 105 ? -4.822 17.490 -17.136 1.00 93.75 105 GLY A O 1
ATOM 801 N N . LEU A 1 106 ? -3.655 17.248 -19.030 1.00 95.62 106 LEU A N 1
ATOM 802 C CA . LEU A 1 106 ? -4.608 17.965 -19.888 1.00 95.62 106 LEU A CA 1
ATOM 803 C C . LEU A 1 106 ? -5.768 17.080 -20.365 1.00 95.62 106 LEU A C 1
ATOM 805 O O . LEU A 1 106 ? -6.789 17.604 -20.802 1.00 95.62 106 LEU A O 1
ATOM 809 N N . LEU A 1 107 ? -5.576 15.760 -20.361 1.00 95.06 107 LEU A N 1
ATOM 810 C CA . LEU A 1 107 ? -6.559 14.773 -20.814 1.00 95.06 107 LEU A CA 1
ATOM 811 C C . LEU A 1 107 ? -7.462 14.270 -19.680 1.00 95.06 107 LEU A C 1
ATOM 813 O O . LEU A 1 107 ? -8.567 13.812 -19.969 1.00 95.06 107 LEU A O 1
ATOM 817 N N . ALA A 1 108 ? -6.965 14.307 -18.441 1.00 82.75 108 ALA A N 1
ATOM 818 C CA . ALA A 1 108 ? -7.684 13.960 -17.216 1.00 82.75 108 ALA A CA 1
ATOM 819 C C . ALA A 1 108 ? -8.718 15.032 -16.843 1.00 82.75 108 ALA A C 1
ATOM 821 O O . ALA A 1 108 ? -9.817 14.630 -16.400 1.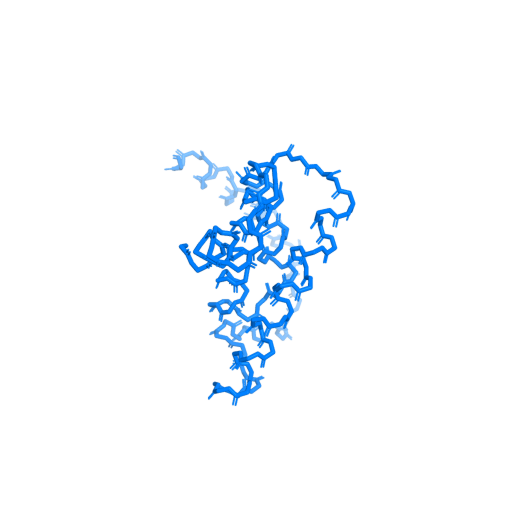00 82.75 108 ALA A O 1
#

Sequence (108 aa):
MAGQGLAESVFESDKDQIKELQECGVAAELAAVFSAPIAGAMFLVEEISFSFKPKKVVSILAASFSADFMTILFFGNKPCLYLPVRGYFPINAYWTLPIIGIVLGLLA

pLDDT: mean 85.74, std 7.31, range [56.72, 96.81]

Organism: NCBI:txid1423767

Foldseek 3Di:
DVQLCCCVPPPVHDPVSSVLSVLLVQLLVVCLQQVNLVVSLVCSCVPPVVDPDPVSSVSSSVSSVVSSVVSCVVVNDDGPDDDPPPDDDDPVCPVVVVVVVVVVVVVD

Secondary structure (DSSP, 8-state):
-HHHHHHHHHS---HHHHHHHHHHHHHHHHHHHHT-HHHHHHHIIIIII----HHHHHHHHHHHHHHHHHHHHHH-S--TT-----SPPPGGGTTHHHHHHHHHHHH-

Radius of gyration: 18.09 Å; chains: 1; bounding box: 40×37×42 Å